Protein AF-A0A924ZYX5-F1 (afdb_monomer_lite)

pLDDT: mean 80.02, std 16.6, range [44.75, 95.62]

Secondary structure (DSSP, 8-state):
---TTHHHHHHHHHHHHHHHHHHHHHHHHHHTTS---EEEEE-TTS-EEEEEE--TTTS----

Sequence (63 aa):
MTSNNQTQEFGANFDLKMMRKALALARKSESLGEVPIGAVITDKNGKIIAQATNLRETKCTVL

Foldseek 3Di:
DDDPPPPPVVVVVLVVVQVVVQQVLLVVCVVVVHHRTKDFDADPVSHTPDIDGDCCVPPVDDD

Radius of gyration: 16.3 Å; chains: 1; bounding box: 24×20×60 Å

Structure (mmCIF, N/CA/C/O backbone):
data_AF-A0A924ZYX5-F1
#
_entry.id   AF-A0A924ZYX5-F1
#
loop_
_atom_site.group_PDB
_atom_site.id
_atom_site.type_symbol
_atom_site.label_atom_id
_atom_site.label_alt_id
_atom_site.label_comp_id
_atom_site.label_asym_id
_atom_site.label_entity_id
_atom_site.label_seq_id
_atom_site.pdbx_PDB_ins_code
_atom_site.Cartn_x
_atom_site.Cartn_y
_atom_site.Cartn_z
_atom_site.occupancy
_atom_site.B_iso_or_equiv
_atom_site.auth_seq_id
_atom_site.auth_comp_id
_atom_site.auth_asym_id
_atom_site.auth_atom_id
_atom_site.pdbx_PDB_model_num
ATOM 1 N N . MET A 1 1 ? 5.794 10.333 -40.223 1.00 44.75 1 MET A N 1
ATOM 2 C CA . MET A 1 1 ? 5.193 10.943 -39.018 1.00 44.75 1 MET A CA 1
ATOM 3 C C . MET A 1 1 ? 4.505 9.815 -38.269 1.00 44.75 1 MET A C 1
ATOM 5 O O . MET A 1 1 ? 3.364 9.508 -38.579 1.00 44.75 1 MET A O 1
ATOM 9 N N . THR A 1 2 ? 5.236 9.098 -37.417 1.00 46.22 2 THR A N 1
ATOM 10 C CA . THR A 1 2 ? 4.739 7.863 -36.791 1.00 46.22 2 THR A CA 1
ATOM 11 C 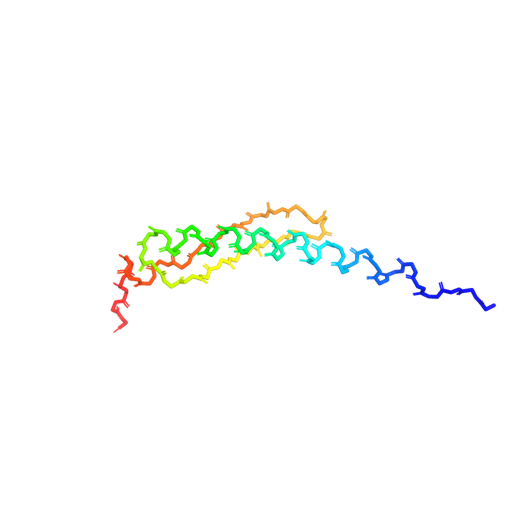C . THR A 1 2 ? 4.498 8.117 -35.308 1.00 46.22 2 THR A C 1
ATOM 13 O O . THR A 1 2 ? 5.292 8.774 -34.644 1.00 46.22 2 THR A O 1
ATOM 16 N N . SER A 1 3 ? 3.336 7.662 -34.862 1.00 50.12 3 SER A N 1
ATOM 17 C CA . SER A 1 3 ? 2.567 8.065 -33.692 1.00 50.12 3 SER A CA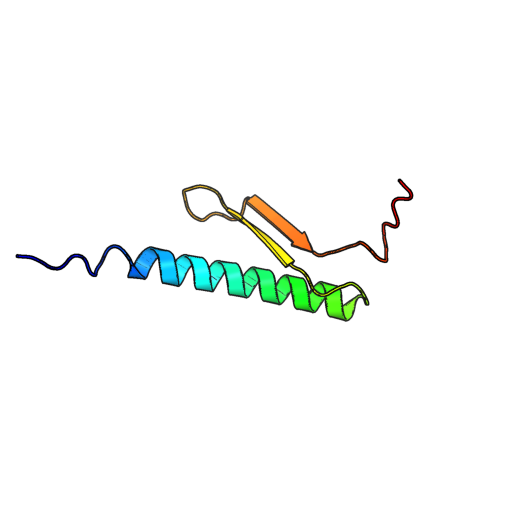 1
ATOM 18 C C . SER A 1 3 ? 3.267 7.906 -32.336 1.00 50.12 3 SER A C 1
ATOM 20 O O . SER A 1 3 ? 3.650 6.807 -31.948 1.00 50.12 3 SER A O 1
ATOM 22 N N . ASN A 1 4 ? 3.281 8.988 -31.552 1.00 61.12 4 ASN A N 1
ATOM 23 C CA . ASN A 1 4 ? 3.737 9.060 -30.154 1.00 61.12 4 ASN A CA 1
ATOM 24 C C . ASN A 1 4 ? 2.771 8.409 -29.127 1.00 61.12 4 ASN A C 1
ATOM 26 O O . ASN A 1 4 ? 2.871 8.678 -27.933 1.00 61.12 4 ASN A O 1
ATOM 30 N N . ASN A 1 5 ? 1.827 7.563 -29.555 1.00 60.53 5 ASN A N 1
ATOM 31 C CA . ASN A 1 5 ? 0.749 7.061 -28.685 1.00 60.53 5 ASN A CA 1
ATOM 32 C C . ASN A 1 5 ? 1.108 5.806 -27.874 1.00 60.53 5 ASN A C 1
ATOM 34 O O . ASN A 1 5 ? 0.405 5.483 -26.925 1.00 60.53 5 ASN A O 1
ATOM 38 N N . GLN A 1 6 ? 2.198 5.105 -28.194 1.00 56.66 6 GLN A N 1
ATOM 39 C CA . GLN A 1 6 ? 2.550 3.863 -27.487 1.00 56.66 6 GLN A CA 1
ATOM 40 C C . GLN A 1 6 ? 3.244 4.104 -26.135 1.00 56.66 6 GLN A C 1
ATOM 42 O O . GLN A 1 6 ? 3.175 3.258 -25.246 1.00 56.66 6 GLN A O 1
ATOM 47 N N . THR A 1 7 ? 3.875 5.264 -25.932 1.00 53.88 7 THR A N 1
ATOM 48 C CA . THR A 1 7 ? 4.675 5.533 -24.724 1.00 53.88 7 THR A CA 1
ATOM 49 C C . THR A 1 7 ? 3.831 5.999 -23.530 1.00 53.88 7 THR A C 1
ATOM 51 O O . THR A 1 7 ? 4.259 5.839 -22.390 1.00 53.88 7 THR A O 1
ATOM 54 N N . GLN A 1 8 ? 2.622 6.538 -23.750 1.00 55.25 8 GLN A N 1
ATOM 55 C CA . GLN A 1 8 ? 1.767 7.040 -22.660 1.00 55.25 8 GLN A CA 1
ATOM 56 C C . GLN A 1 8 ? 0.829 5.982 -22.051 1.00 55.25 8 GLN A C 1
ATOM 58 O O . GLN A 1 8 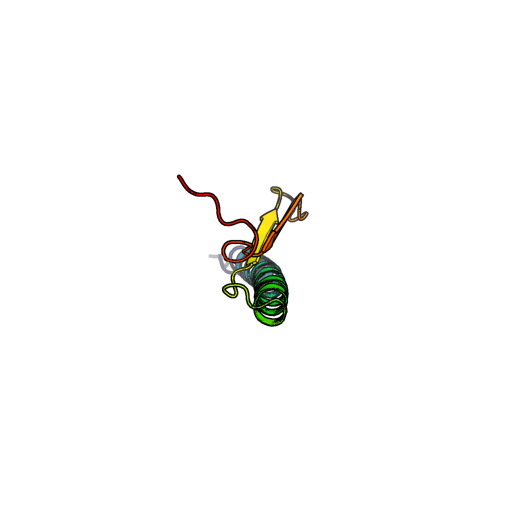? 0.545 6.043 -20.855 1.00 55.25 8 GLN A O 1
ATOM 63 N N . GLU A 1 9 ? 0.399 4.970 -22.811 1.00 56.22 9 GLU A N 1
ATOM 64 C CA . GLU A 1 9 ? -0.507 3.930 -22.290 1.00 56.22 9 GLU A CA 1
ATOM 65 C C . GLU A 1 9 ? 0.147 3.031 -21.229 1.00 56.22 9 GLU A C 1
ATOM 67 O O . GLU A 1 9 ? -0.518 2.568 -20.298 1.00 56.22 9 GLU A O 1
ATOM 72 N N . PHE A 1 10 ? 1.462 2.810 -21.327 1.00 58.84 10 PHE A N 1
ATOM 73 C CA . PHE A 1 10 ? 2.184 1.941 -20.396 1.00 58.84 10 PHE A CA 1
ATOM 74 C C . PHE A 1 10 ? 2.269 2.544 -18.984 1.00 58.84 10 PHE A C 1
ATOM 76 O O . PHE A 1 10 ? 2.086 1.829 -17.997 1.00 58.84 10 PHE A O 1
ATOM 83 N N . GLY A 1 11 ? 2.484 3.864 -18.893 1.00 66.00 11 GLY A N 1
ATOM 84 C CA . GLY A 1 11 ? 2.481 4.604 -17.628 1.00 66.00 11 GLY A CA 1
ATOM 85 C C . GLY A 1 11 ? 1.095 4.620 -16.985 1.00 66.00 11 GLY A C 1
ATOM 86 O O . GLY A 1 11 ? 0.944 4.200 -15.843 1.00 66.00 11 GLY A O 1
ATOM 87 N N . ALA A 1 12 ? 0.060 4.960 -17.759 1.00 76.38 12 ALA A N 1
ATOM 88 C CA . ALA A 1 12 ? -1.312 5.031 -17.256 1.00 76.38 12 ALA A CA 1
ATOM 89 C C . ALA A 1 12 ? -1.835 3.683 -16.718 1.00 76.38 12 ALA A C 1
ATOM 91 O O . ALA A 1 12 ? -2.510 3.636 -15.688 1.00 76.38 12 ALA A O 1
ATOM 92 N N . ASN A 1 13 ? -1.511 2.566 -17.380 1.00 86.94 13 ASN A N 1
ATOM 93 C CA . ASN A 1 13 ? -1.925 1.239 -16.915 1.00 86.94 13 ASN A CA 1
ATOM 94 C C . ASN A 1 13 ? -1.175 0.814 -15.639 1.00 86.94 13 ASN A C 1
ATOM 96 O O . ASN A 1 13 ? -1.758 0.214 -14.727 1.00 86.94 13 ASN A O 1
ATOM 100 N N . PHE A 1 14 ? 0.115 1.149 -15.544 1.00 89.25 14 PHE A N 1
ATOM 101 C CA . PHE A 1 14 ? 0.896 0.924 -14.331 1.00 89.25 14 PHE A CA 1
ATOM 102 C C . PHE A 1 14 ? 0.356 1.747 -13.154 1.00 89.25 14 PHE A C 1
ATOM 104 O O . PHE A 1 14 ? 0.086 1.177 -12.091 1.00 89.25 14 PHE A O 1
ATOM 111 N N . ASP A 1 15 ? 0.110 3.040 -13.365 1.00 89.00 15 ASP A N 1
ATOM 112 C CA . ASP A 1 15 ? -0.436 3.950 -12.358 1.00 89.00 15 ASP A CA 1
ATOM 113 C C . ASP A 1 15 ? -1.797 3.459 -11.863 1.00 89.00 15 ASP A C 1
ATOM 115 O O . ASP A 1 15 ? -2.020 3.331 -10.658 1.00 89.00 15 ASP A O 1
ATOM 119 N N . LEU A 1 16 ? -2.686 3.057 -12.777 1.00 92.31 16 LEU A N 1
ATOM 120 C CA . LEU A 1 16 ? -3.986 2.490 -12.423 1.00 92.31 16 LEU A CA 1
ATOM 121 C C . LEU A 1 16 ? -3.845 1.220 -11.571 1.00 92.31 16 LEU A C 1
ATOM 123 O O . LEU A 1 16 ? -4.573 1.038 -10.589 1.00 92.31 16 LEU A O 1
ATOM 127 N N . LYS A 1 17 ? -2.905 0.331 -11.914 1.00 93.06 17 LYS A N 1
ATOM 128 C CA . LYS A 1 17 ? -2.639 -0.897 -11.150 1.00 93.06 17 LYS A CA 1
ATOM 129 C C . LYS A 1 17 ? -2.122 -0.586 -9.745 1.00 93.06 17 LYS A C 1
ATOM 131 O O . LYS A 1 17 ? -2.538 -1.253 -8.795 1.00 93.06 17 LYS A O 1
ATOM 136 N N . MET A 1 18 ? -1.242 0.404 -9.595 1.00 94.31 18 MET A N 1
ATOM 137 C CA . MET A 1 18 ? -0.714 0.813 -8.290 1.00 94.31 18 MET A CA 1
ATOM 138 C C . MET A 1 18 ? -1.772 1.525 -7.445 1.00 94.31 18 MET A C 1
ATOM 140 O O . MET A 1 18 ? -1.948 1.184 -6.276 1.00 94.31 18 MET A O 1
ATOM 144 N N . MET A 1 19 ? -2.567 2.408 -8.046 1.00 94.62 19 MET A N 1
ATOM 145 C CA . MET A 1 19 ? -3.668 3.094 -7.367 1.00 94.62 19 MET A CA 1
ATOM 146 C C . MET A 1 19 ? -4.753 2.126 -6.891 1.00 94.62 19 MET A C 1
ATOM 148 O O . MET A 1 19 ? -5.258 2.262 -5.779 1.00 94.62 19 MET A O 1
ATOM 152 N N . ARG A 1 20 ? -5.065 1.076 -7.664 1.00 95.38 20 ARG A N 1
ATOM 153 C CA . ARG A 1 20 ? -5.969 0.003 -7.208 1.00 95.38 20 ARG A CA 1
ATO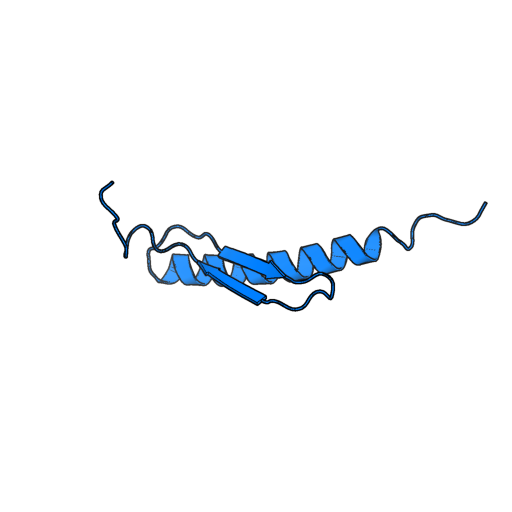M 154 C C . ARG A 1 20 ? -5.449 -0.698 -5.951 1.00 95.38 20 ARG A C 1
ATOM 156 O O . ARG A 1 20 ? -6.244 -1.033 -5.075 1.00 95.38 20 ARG A O 1
ATOM 163 N N . LYS A 1 21 ? -4.132 -0.903 -5.839 1.00 94.75 21 LYS A N 1
ATOM 164 C CA . LYS A 1 21 ? -3.518 -1.473 -4.629 1.00 94.75 21 LYS A CA 1
ATOM 165 C C . LYS A 1 21 ? -3.577 -0.502 -3.453 1.00 94.75 21 LYS A C 1
ATOM 167 O O . LYS A 1 21 ? -3.965 -0.914 -2.364 1.00 94.75 21 LYS A O 1
ATOM 172 N N . ALA A 1 22 ? -3.278 0.775 -3.680 1.00 94.19 22 ALA A N 1
ATOM 173 C CA . ALA A 1 22 ? -3.412 1.818 -2.665 1.00 94.19 22 ALA A CA 1
ATOM 174 C C . ALA A 1 22 ? -4.854 1.920 -2.128 1.00 94.19 22 ALA A C 1
ATOM 176 O O . ALA A 1 22 ? -5.059 1.974 -0.920 1.00 94.19 22 ALA A O 1
ATOM 177 N N . LEU A 1 23 ? -5.865 1.829 -2.998 1.00 95.62 23 LEU A N 1
ATOM 178 C CA . LEU A 1 23 ? -7.276 1.807 -2.596 1.00 95.62 23 LEU A CA 1
ATOM 179 C C . LEU A 1 23 ? -7.653 0.561 -1.783 1.00 95.62 23 LEU A C 1
ATOM 181 O O . LEU A 1 23 ? -8.429 0.657 -0.836 1.00 95.62 23 LEU A O 1
ATOM 185 N N . ALA A 1 24 ? -7.109 -0.612 -2.119 1.00 95.31 24 ALA A N 1
ATOM 186 C CA . ALA A 1 24 ? -7.334 -1.822 -1.326 1.00 95.31 24 ALA A CA 1
ATOM 187 C C . ALA A 1 24 ? -6.759 -1.686 0.095 1.00 95.31 24 ALA A C 1
ATOM 189 O O . ALA A 1 24 ? -7.388 -2.108 1.064 1.00 95.31 24 ALA A O 1
ATOM 190 N N . LEU A 1 25 ? -5.595 -1.045 0.222 1.00 92.44 25 LEU A N 1
ATOM 191 C CA . LEU A 1 25 ? -4.992 -0.705 1.510 1.00 92.44 25 LEU A CA 1
ATOM 192 C C . LEU A 1 25 ? -5.845 0.322 2.274 1.00 92.44 25 LEU A C 1
ATOM 194 O O . LEU A 1 25 ? -6.113 0.120 3.454 1.00 92.44 25 LEU A O 1
ATOM 198 N N . ALA A 1 26 ? -6.354 1.357 1.602 1.00 92.06 26 ALA A N 1
ATOM 199 C CA . ALA A 1 26 ? -7.236 2.355 2.209 1.00 92.06 26 ALA A CA 1
ATOM 200 C C . ALA A 1 26 ? -8.512 1.730 2.810 1.00 92.06 26 ALA A C 1
ATOM 202 O O . ALA A 1 26 ? -8.878 2.034 3.946 1.00 92.06 26 ALA A O 1
ATOM 203 N N . ARG A 1 27 ? -9.139 0.787 2.094 1.00 93.00 27 ARG A N 1
ATOM 204 C CA . ARG A 1 27 ? -10.291 0.014 2.601 1.00 93.00 27 ARG A CA 1
ATOM 205 C C . ARG A 1 27 ? -9.939 -0.830 3.827 1.00 93.00 27 ARG A C 1
ATOM 207 O O . ARG A 1 27 ? -10.765 -1.013 4.713 1.00 93.00 27 ARG A O 1
ATOM 214 N N . LYS A 1 28 ? -8.704 -1.334 3.907 1.00 89.19 28 LYS A N 1
ATOM 215 C CA . LYS A 1 28 ? -8.229 -2.045 5.099 1.00 89.19 28 LYS A CA 1
ATOM 216 C C . LYS A 1 28 ? -8.146 -1.104 6.304 1.00 89.19 28 LYS A C 1
ATOM 218 O O . LYS A 1 28 ? -8.622 -1.482 7.366 1.00 89.19 28 LYS A O 1
ATOM 223 N N . SER A 1 29 ? -7.599 0.105 6.154 1.00 86.81 29 SER A N 1
ATOM 224 C CA . SER A 1 29 ? -7.615 1.103 7.242 1.00 86.81 29 SER A CA 1
ATOM 225 C C . SER A 1 29 ? -9.035 1.481 7.664 1.00 86.81 29 SER A C 1
ATOM 227 O O . SER A 1 29 ? -9.311 1.501 8.856 1.00 86.81 29 SER A O 1
ATOM 229 N N . GLU A 1 30 ? -9.953 1.670 6.712 1.00 89.31 30 GLU A N 1
ATOM 230 C CA . GLU A 1 30 ? -11.365 1.949 7.010 1.00 89.31 30 GLU A CA 1
ATOM 231 C C . GLU A 1 30 ? -11.975 0.878 7.923 1.00 89.31 30 GLU A C 1
ATOM 233 O O . GLU A 1 30 ? -12.583 1.191 8.943 1.00 89.31 30 GLU A O 1
ATOM 238 N N . SER A 1 31 ? -11.738 -0.402 7.608 1.00 87.62 31 SER A N 1
ATOM 239 C CA . SER A 1 31 ? -12.235 -1.523 8.418 1.00 87.62 31 SER A CA 1
ATOM 240 C C . SER A 1 31 ? -11.642 -1.590 9.831 1.00 87.62 31 SER A C 1
ATOM 242 O O . SER A 1 31 ? -12.203 -2.250 10.699 1.00 87.62 31 SER A O 1
ATOM 244 N N . LEU A 1 32 ? -10.515 -0.911 10.061 1.00 84.44 32 LEU A N 1
ATOM 245 C CA . LEU A 1 32 ? -9.855 -0.802 11.361 1.00 84.44 32 LEU A CA 1
ATOM 246 C C . LEU A 1 32 ? -10.277 0.463 12.129 1.00 84.44 32 LEU A C 1
ATOM 248 O O . LEU A 1 32 ? -9.758 0.701 13.214 1.00 84.44 32 LEU A O 1
ATOM 252 N N . GLY A 1 33 ? -11.198 1.268 11.583 1.00 83.56 33 GLY A N 1
ATOM 253 C CA . GLY A 1 33 ? -11.606 2.552 12.162 1.00 83.56 33 GLY A CA 1
ATOM 254 C C . GLY A 1 33 ? -10.585 3.677 11.958 1.00 83.56 33 GLY A C 1
ATOM 255 O O . GLY A 1 33 ? -10.709 4.732 12.568 1.00 83.56 33 GLY A O 1
ATOM 256 N N . GLU A 1 34 ? -9.580 3.461 11.107 1.00 87.50 34 GLU A N 1
ATOM 257 C CA . GLU A 1 34 ? -8.567 4.452 10.741 1.00 87.50 34 GLU A CA 1
ATOM 258 C C . GLU A 1 34 ? -9.029 5.301 9.550 1.00 87.50 34 GLU A C 1
ATOM 260 O O . GLU A 1 34 ? -9.875 4.891 8.751 1.00 87.50 34 GLU A O 1
ATOM 265 N N . VAL A 1 35 ? -8.405 6.468 9.351 1.00 87.31 35 VAL A N 1
ATOM 266 C CA . VAL A 1 35 ? -8.664 7.281 8.151 1.00 87.31 35 VAL A CA 1
ATOM 267 C C . VAL A 1 35 ? -8.239 6.492 6.897 1.00 87.31 35 VAL A C 1
ATOM 269 O O . VAL A 1 35 ? -7.099 6.012 6.840 1.00 87.31 35 VAL A O 1
ATOM 272 N N . PRO A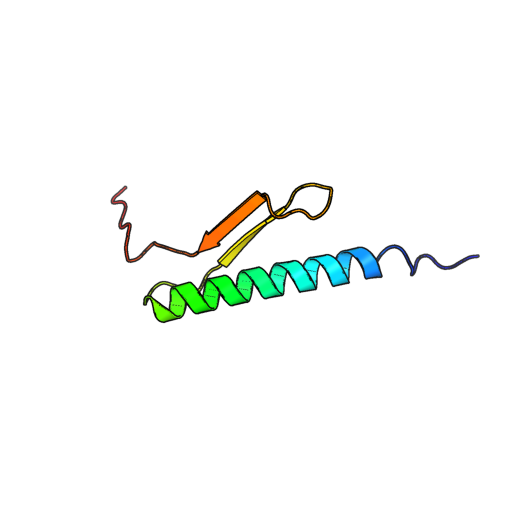 1 36 ? -9.100 6.378 5.868 1.00 90.31 36 PRO A N 1
ATOM 273 C CA . PRO A 1 36 ? -8.905 5.475 4.735 1.00 90.31 36 PRO A CA 1
ATOM 274 C C . PRO A 1 36 ? -7.851 5.991 3.747 1.00 90.31 36 PRO A C 1
ATOM 276 O O . PRO A 1 36 ? -8.165 6.524 2.684 1.00 90.31 36 PRO A O 1
ATOM 279 N N . ILE A 1 37 ? -6.576 5.813 4.087 1.00 91.19 37 ILE A N 1
ATOM 280 C CA . ILE A 1 37 ? -5.436 6.202 3.251 1.00 91.19 37 ILE A CA 1
ATOM 281 C C . ILE A 1 37 ? -4.514 4.998 3.100 1.00 91.19 37 ILE A C 1
ATOM 283 O O . ILE A 1 37 ? -4.082 4.402 4.087 1.00 91.19 37 ILE A O 1
ATOM 287 N N . GLY A 1 38 ? -4.186 4.669 1.854 1.00 92.50 38 GLY A N 1
ATOM 288 C CA . GLY A 1 38 ? -3.210 3.647 1.504 1.00 92.50 38 GLY A CA 1
ATOM 289 C C . GLY A 1 38 ? -2.142 4.210 0.576 1.00 92.50 38 GLY A C 1
ATOM 290 O O . GLY A 1 38 ? -2.438 5.026 -0.294 1.00 92.50 38 GLY A O 1
ATOM 291 N N . ALA A 1 39 ? -0.904 3.759 0.752 1.00 93.69 39 ALA A N 1
ATOM 292 C CA . ALA A 1 39 ? 0.239 4.173 -0.051 1.00 93.69 39 ALA A CA 1
ATOM 293 C C . ALA A 1 39 ? 1.072 2.959 -0.471 1.00 93.69 39 ALA A C 1
ATOM 295 O O . ALA A 1 39 ? 1.222 1.992 0.282 1.00 93.69 39 ALA A O 1
ATOM 296 N N . VAL A 1 40 ? 1.633 3.024 -1.678 1.00 94.19 40 VAL A N 1
ATOM 297 C CA . VAL A 1 40 ? 2.537 2.011 -2.230 1.00 94.19 40 VAL A CA 1
ATOM 298 C C . VAL A 1 40 ? 3.783 2.698 -2.777 1.00 94.19 40 VAL A C 1
ATOM 300 O O . VAL A 1 40 ? 3.683 3.750 -3.402 1.00 94.19 40 VAL A O 1
ATOM 303 N N . ILE A 1 41 ? 4.954 2.111 -2.542 1.00 93.62 41 I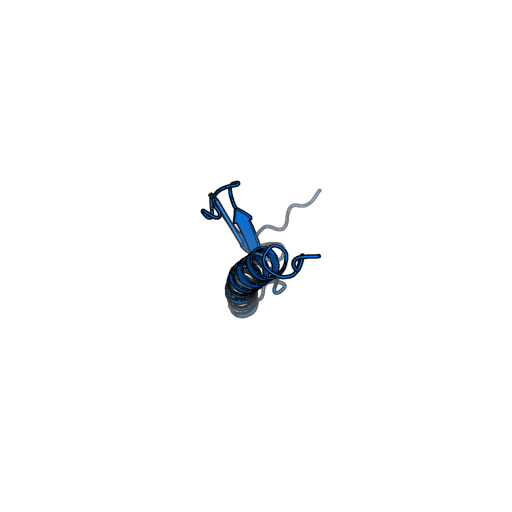LE A N 1
ATOM 304 C CA . ILE A 1 41 ? 6.228 2.574 -3.103 1.00 93.62 41 ILE A CA 1
ATOM 305 C C . ILE A 1 41 ? 6.735 1.493 -4.049 1.00 93.62 41 ILE A C 1
ATOM 307 O O . ILE A 1 41 ? 6.767 0.313 -3.683 1.00 93.62 41 ILE A O 1
ATOM 311 N N . THR A 1 42 ? 7.142 1.891 -5.251 1.00 93.19 42 THR A N 1
ATOM 312 C CA . THR A 1 42 ? 7.680 0.993 -6.276 1.00 93.19 42 THR A CA 1
ATOM 313 C C . THR A 1 42 ? 9.095 1.377 -6.675 1.00 93.19 42 THR A C 1
ATOM 315 O O . THR A 1 42 ? 9.462 2.549 -6.638 1.00 93.19 42 THR A O 1
ATOM 318 N N . ASP A 1 43 ? 9.886 0.389 -7.086 1.00 91.44 43 ASP A N 1
ATOM 319 C CA . ASP A 1 43 ? 11.143 0.636 -7.783 1.00 91.44 43 ASP A CA 1
ATOM 320 C C . ASP A 1 43 ? 10.900 1.033 -9.252 1.00 91.44 43 ASP A C 1
ATOM 322 O O . ASP A 1 43 ? 9.781 0.976 -9.771 1.00 91.44 43 ASP A O 1
ATOM 326 N N . LYS A 1 44 ? 11.981 1.391 -9.952 1.00 87.94 44 LYS A N 1
ATOM 327 C CA . LYS A 1 44 ? 11.953 1.728 -11.385 1.00 87.94 44 LYS A CA 1
ATOM 328 C C . LYS A 1 44 ? 11.499 0.581 -12.302 1.00 87.94 44 LYS A C 1
ATOM 330 O O . LYS A 1 44 ? 11.213 0.821 -13.468 1.00 87.94 44 LYS A O 1
ATOM 335 N N . ASN A 1 45 ? 11.461 -0.652 -11.797 1.00 86.12 45 ASN A N 1
ATOM 336 C CA . ASN A 1 45 ? 11.039 -1.842 -12.534 1.00 86.12 45 ASN A CA 1
ATOM 337 C C . ASN A 1 45 ? 9.561 -2.185 -12.259 1.00 86.12 45 ASN A C 1
ATOM 339 O O . ASN A 1 45 ? 9.065 -3.209 -12.727 1.00 86.12 45 ASN A O 1
ATOM 343 N N . GLY A 1 46 ? 8.857 -1.366 -11.467 1.00 86.81 46 GLY A N 1
ATOM 344 C CA . GLY A 1 46 ? 7.464 -1.588 -11.089 1.00 86.81 46 GLY A CA 1
ATOM 345 C C . GLY A 1 46 ? 7.260 -2.628 -9.983 1.00 86.81 46 GLY A C 1
ATOM 346 O O . GLY A 1 46 ? 6.124 -3.047 -9.730 1.00 86.81 46 GLY A O 1
ATOM 347 N N . LYS A 1 47 ? 8.327 -3.056 -9.299 1.00 91.62 47 LYS A N 1
ATOM 348 C CA . LYS A 1 47 ? 8.243 -3.923 -8.122 1.00 91.62 47 LYS A CA 1
ATOM 349 C C . LYS A 1 47 ? 7.867 -3.084 -6.908 1.00 91.62 47 LYS A C 1
ATOM 351 O O . LYS A 1 47 ? 8.491 -2.068 -6.627 1.00 91.62 47 LYS A O 1
ATOM 356 N N . ILE A 1 48 ? 6.876 -3.538 -6.146 1.00 93.06 48 ILE A N 1
ATOM 357 C CA . ILE A 1 48 ? 6.493 -2.887 -4.890 1.00 93.06 48 ILE A CA 1
ATOM 358 C C . ILE A 1 48 ? 7.548 -3.186 -3.830 1.00 93.06 48 ILE A C 1
ATOM 360 O O . ILE A 1 48 ? 7.806 -4.352 -3.527 1.00 93.06 48 ILE A O 1
ATOM 364 N N . ILE A 1 49 ? 8.132 -2.131 -3.271 1.00 94.69 49 ILE A N 1
ATOM 365 C CA . ILE A 1 49 ? 9.144 -2.210 -2.214 1.00 94.69 49 ILE A CA 1
ATOM 366 C C . ILE A 1 49 ? 8.558 -1.928 -0.830 1.00 94.69 49 ILE A C 1
ATOM 368 O O . ILE A 1 49 ? 9.075 -2.436 0.159 1.00 94.69 49 ILE A O 1
ATOM 372 N N . ALA A 1 50 ? 7.457 -1.176 -0.752 1.00 92.88 50 ALA A N 1
ATOM 373 C CA . ALA A 1 50 ? 6.754 -0.915 0.500 1.00 92.88 50 ALA A CA 1
ATOM 374 C C . ALA A 1 50 ? 5.261 -0.648 0.270 1.00 92.88 50 ALA A C 1
ATOM 376 O O . ALA A 1 50 ? 4.856 -0.169 -0.791 1.00 92.88 50 ALA A O 1
ATOM 377 N N . GLN A 1 51 ? 4.449 -0.959 1.280 1.00 93.12 51 GLN A N 1
ATOM 378 C CA . GLN A 1 51 ? 3.012 -0.688 1.329 1.00 93.12 51 GLN A CA 1
ATOM 379 C C . GLN A 1 51 ? 2.642 -0.279 2.751 1.00 93.12 51 GLN A C 1
ATOM 381 O O . GLN A 1 51 ? 3.100 -0.912 3.702 1.00 93.12 51 GLN A O 1
ATOM 386 N N . ALA A 1 52 ? 1.820 0.755 2.896 1.00 89.00 52 ALA A N 1
ATOM 387 C CA . ALA A 1 52 ? 1.402 1.260 4.198 1.00 89.00 52 ALA A CA 1
ATOM 388 C C . ALA A 1 52 ? -0.045 1.762 4.168 1.00 89.00 52 ALA A C 1
ATOM 390 O O . ALA A 1 52 ? -0.573 2.125 3.115 1.00 89.00 52 ALA A O 1
ATOM 391 N N . THR A 1 53 ? -0.667 1.787 5.342 1.00 89.69 53 THR A N 1
ATOM 392 C CA . THR A 1 53 ? -1.978 2.392 5.597 1.00 89.69 53 THR A CA 1
ATOM 393 C C . THR A 1 53 ? -1.852 3.423 6.705 1.00 89.69 53 THR A C 1
ATOM 395 O O . THR A 1 53 ? -0.874 3.392 7.459 1.00 89.69 53 THR A O 1
ATOM 398 N N . ASN A 1 54 ? -2.831 4.317 6.831 1.00 85.62 54 ASN A N 1
ATOM 399 C CA . ASN A 1 54 ? -2.870 5.200 7.990 1.00 85.62 54 ASN A CA 1
ATOM 400 C C . ASN A 1 54 ? -3.000 4.399 9.298 1.00 85.62 54 ASN A C 1
ATOM 402 O O . ASN A 1 54 ? -3.597 3.322 9.315 1.00 85.62 54 ASN A O 1
ATOM 406 N N . LEU A 1 55 ? -2.400 4.935 10.359 1.00 78.81 55 LEU A N 1
ATOM 407 C CA . LEU A 1 55 ? -2.390 4.402 11.725 1.00 78.81 55 LEU A CA 1
ATOM 408 C C . LEU A 1 55 ? -2.587 5.538 12.746 1.00 78.81 55 LEU A C 1
ATOM 410 O O . LEU A 1 55 ? -2.100 5.440 13.870 1.00 78.81 55 LEU A O 1
ATOM 414 N N . ARG A 1 56 ? -3.145 6.682 12.332 1.00 73.75 56 ARG A N 1
ATOM 415 C CA . ARG A 1 56 ? -3.142 7.914 13.129 1.00 73.75 56 ARG A CA 1
ATOM 416 C C . ARG A 1 56 ? -3.996 7.794 14.387 1.00 73.75 56 ARG A C 1
ATOM 418 O O . ARG A 1 56 ? -3.601 8.358 15.404 1.00 73.75 56 ARG A O 1
ATOM 425 N N . GLU A 1 57 ? -5.082 7.034 14.338 1.00 64.94 57 GLU A N 1
ATOM 426 C CA . GLU A 1 57 ? -5.924 6.786 15.510 1.00 64.94 57 GLU A CA 1
ATOM 427 C C . GLU A 1 57 ? -5.252 5.776 16.465 1.00 64.94 57 GLU A C 1
ATOM 429 O O . GLU A 1 57 ? -5.319 5.925 17.683 1.00 64.94 57 GLU A O 1
ATOM 434 N N . THR A 1 58 ? -4.498 4.803 15.939 1.00 61.06 58 THR A N 1
ATOM 435 C CA . THR A 1 58 ? -3.821 3.759 16.734 1.00 61.06 58 THR A CA 1
ATOM 436 C C . THR A 1 58 ? -2.452 4.179 17.291 1.00 61.06 58 THR A C 1
ATOM 438 O O . THR A 1 58 ? -2.060 3.751 18.375 1.00 61.06 58 THR A O 1
ATOM 441 N N . LYS A 1 59 ? -1.673 4.987 16.562 1.00 63.69 59 LYS A N 1
ATOM 442 C CA . LYS A 1 59 ? -0.288 5.374 16.905 1.00 63.69 59 LYS A CA 1
ATOM 443 C C . LYS A 1 59 ? -0.170 6.840 17.301 1.00 63.69 59 LYS A C 1
ATOM 445 O O . LYS A 1 59 ? 0.840 7.459 16.963 1.00 63.69 59 LYS A O 1
ATOM 450 N N . CYS A 1 60 ? -1.185 7.381 17.983 1.00 47.81 60 CYS A N 1
ATOM 451 C CA . CYS A 1 60 ? -1.216 8.748 18.505 1.00 47.81 60 CYS A CA 1
ATOM 452 C C . CYS A 1 60 ? 0.175 9.163 19.016 1.00 47.81 60 CYS A C 1
ATOM 454 O O . CYS A 1 60 ? 0.604 8.789 20.105 1.00 47.81 60 CYS A O 1
ATOM 456 N N . THR A 1 61 ? 0.931 9.855 18.165 1.00 49.28 61 THR A N 1
ATOM 457 C CA . THR A 1 61 ? 2.229 10.405 18.525 1.00 49.28 61 THR A CA 1
ATOM 458 C C . THR A 1 61 ? 1.902 11.820 18.918 1.00 49.28 61 THR A C 1
ATOM 460 O O . THR A 1 61 ? 1.628 12.659 18.058 1.00 49.28 61 THR A O 1
ATOM 463 N N . VAL A 1 62 ? 1.832 12.040 20.226 1.00 47.97 62 VAL A N 1
ATOM 464 C CA . VAL A 1 62 ? 1.908 13.387 20.775 1.00 47.97 62 VAL A CA 1
ATOM 465 C C . VAL A 1 62 ? 3.256 13.956 20.327 1.00 47.97 62 VAL A C 1
ATOM 467 O O . VAL A 1 62 ? 4.298 13.354 20.591 1.00 47.97 62 VAL A O 1
ATOM 470 N N . LEU A 1 63 ? 3.212 15.019 19.523 1.00 49.47 63 LEU A N 1
ATOM 471 C CA . LEU A 1 63 ? 4.382 15.846 19.226 1.00 49.47 63 LEU A CA 1
ATOM 472 C C . LEU A 1 63 ? 4.621 16.798 20.394 1.00 49.47 63 LEU A C 1
ATOM 474 O O . LEU A 1 63 ? 3.608 17.290 20.944 1.00 49.47 63 LEU A O 1
#